Protein AF-A0A024W2Q5-F1 (afdb_monomer)

Radius of gyration: 18.07 Å; Cα contacts (8 Å, |Δi|>4): 127; chains: 1; bounding box: 49×37×43 Å

Structure (mmCIF, N/CA/C/O backbone):
data_AF-A0A024W2Q5-F1
#
_entry.id   AF-A0A024W2Q5-F1
#
loop_
_atom_site.group_PDB
_atom_site.id
_atom_site.type_symbol
_atom_site.label_atom_id
_atom_site.label_alt_id
_atom_site.label_comp_id
_atom_site.label_asym_id
_atom_site.label_entity_id
_atom_site.label_seq_id
_atom_site.pdbx_PDB_ins_code
_atom_site.Cartn_x
_atom_site.Cartn_y
_atom_site.Cartn_z
_atom_site.occupancy
_atom_site.B_iso_or_equiv
_atom_site.auth_seq_id
_atom_site.auth_comp_id
_atom_site.auth_asym_id
_atom_site.auth_atom_id
_atom_site.pdbx_PDB_model_num
ATOM 1 N N . MET A 1 1 ? 1.327 9.345 -26.437 1.00 58.22 1 MET A N 1
ATOM 2 C CA . MET A 1 1 ? -0.114 9.223 -26.108 1.00 58.22 1 MET A CA 1
ATOM 3 C C . MET A 1 1 ? -0.513 7.801 -25.706 1.00 58.22 1 MET A C 1
ATOM 5 O O . MET A 1 1 ? -1.293 7.675 -24.772 1.00 58.22 1 MET A O 1
ATOM 9 N N . GLU A 1 2 ? 0.025 6.740 -26.325 1.00 72.88 2 GLU A N 1
ATOM 10 C CA . GLU A 1 2 ? -0.284 5.344 -25.937 1.00 72.88 2 GLU A CA 1
ATOM 11 C C . GLU A 1 2 ? 0.127 4.981 -24.505 1.00 72.88 2 GLU A C 1
ATOM 13 O O . GLU A 1 2 ? -0.686 4.433 -23.770 1.00 72.88 2 GLU A O 1
ATOM 18 N N . HIS A 1 3 ? 1.329 5.358 -24.056 1.00 73.50 3 HIS A N 1
ATOM 19 C CA . HIS A 1 3 ? 1.780 5.049 -22.689 1.00 73.50 3 HIS A CA 1
ATOM 20 C C . HIS A 1 3 ? 0.867 5.637 -21.602 1.00 73.50 3 HIS A C 1
ATOM 22 O O . HIS A 1 3 ? 0.605 4.986 -20.596 1.00 73.50 3 HIS A O 1
ATOM 28 N N . LEU A 1 4 ? 0.329 6.843 -21.826 1.00 75.69 4 LEU A N 1
ATOM 29 C CA . LEU A 1 4 ? -0.600 7.483 -20.895 1.00 75.69 4 LEU A CA 1
ATOM 30 C C . LEU A 1 4 ? -1.955 6.764 -20.871 1.00 75.69 4 LEU A C 1
ATOM 32 O O . LEU A 1 4 ? -2.507 6.548 -19.797 1.00 75.69 4 LEU A O 1
ATOM 36 N N . LYS A 1 5 ? -2.466 6.346 -22.038 1.00 80.56 5 LYS A N 1
ATOM 37 C CA . LYS A 1 5 ? -3.690 5.536 -22.121 1.00 80.56 5 LYS A CA 1
ATOM 38 C C . LYS A 1 5 ? -3.518 4.207 -21.385 1.00 80.56 5 LYS A C 1
ATOM 40 O O . LYS A 1 5 ? -4.356 3.892 -20.550 1.00 80.56 5 LYS A O 1
ATOM 45 N N . ASN A 1 6 ? -2.408 3.504 -21.616 1.00 81.31 6 ASN A N 1
ATOM 46 C CA . ASN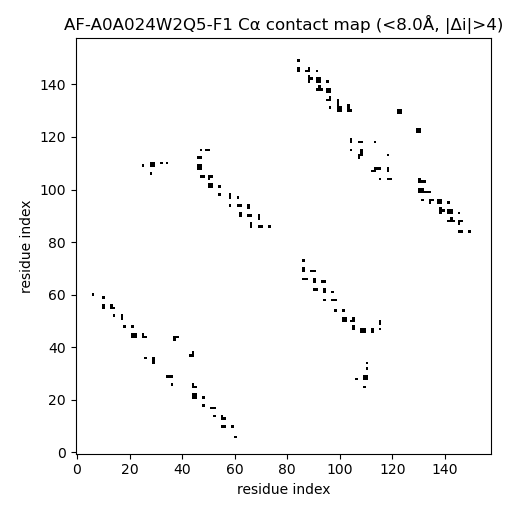 A 1 6 ? -2.105 2.227 -20.963 1.00 81.31 6 ASN A CA 1
ATOM 47 C C . ASN A 1 6 ? -1.974 2.369 -19.438 1.00 81.31 6 ASN A C 1
ATOM 49 O O . ASN A 1 6 ? -2.421 1.500 -18.689 1.00 81.31 6 ASN A O 1
ATOM 53 N N . LEU A 1 7 ? -1.401 3.482 -18.968 1.00 79.44 7 LEU A N 1
ATOM 54 C CA . LEU A 1 7 ? -1.290 3.783 -17.542 1.00 79.44 7 LEU A CA 1
ATOM 55 C C . LEU A 1 7 ? -2.663 4.043 -16.911 1.00 79.44 7 LEU A C 1
ATOM 57 O O . LEU A 1 7 ? -2.955 3.500 -15.848 1.00 79.44 7 LEU A O 1
ATOM 61 N N . ILE A 1 8 ? -3.527 4.815 -17.575 1.00 83.25 8 ILE A N 1
ATOM 62 C CA . ILE A 1 8 ? -4.888 5.095 -17.093 1.00 83.25 8 ILE A CA 1
ATOM 63 C C . ILE A 1 8 ? -5.733 3.815 -17.080 1.00 83.25 8 ILE A C 1
ATOM 65 O O . ILE A 1 8 ? -6.401 3.537 -16.086 1.00 83.25 8 ILE A O 1
ATOM 69 N N . THR A 1 9 ? -5.678 2.997 -18.136 1.00 85.88 9 THR A N 1
ATOM 70 C CA . THR A 1 9 ? -6.403 1.716 -18.175 1.00 85.88 9 THR A CA 1
ATOM 71 C C . THR A 1 9 ? -5.889 0.743 -17.117 1.00 85.88 9 THR A C 1
ATOM 73 O O . THR A 1 9 ? -6.688 0.056 -16.486 1.00 85.88 9 THR A O 1
ATOM 76 N N . GLY A 1 10 ? -4.575 0.724 -16.869 1.00 84.19 10 GLY A N 1
ATOM 77 C CA . GLY A 1 10 ? -3.973 -0.064 -15.794 1.00 84.19 10 GLY A CA 1
ATOM 78 C C . GLY A 1 10 ? -4.428 0.396 -14.408 1.00 84.19 10 GLY A C 1
ATOM 79 O O . GLY A 1 10 ? -4.798 -0.433 -13.582 1.00 84.19 10 GLY A O 1
ATOM 80 N N . ALA A 1 11 ? -4.484 1.709 -14.174 1.00 82.94 11 ALA A N 1
ATOM 81 C CA . ALA A 1 11 ? -4.961 2.282 -12.917 1.00 82.94 11 ALA A CA 1
ATOM 82 C C . ALA A 1 11 ? -6.445 1.969 -12.658 1.00 82.94 11 ALA A C 1
ATOM 84 O O . ALA A 1 11 ? -6.799 1.555 -11.555 1.00 82.94 11 ALA A O 1
ATOM 85 N N . ILE A 1 12 ? -7.305 2.106 -13.675 1.00 86.88 12 ILE A N 1
ATOM 86 C CA . ILE A 1 12 ? -8.735 1.770 -13.575 1.00 86.88 12 ILE A CA 1
ATOM 87 C C . ILE A 1 12 ? -8.916 0.271 -13.321 1.00 86.88 12 ILE A C 1
ATOM 89 O O . ILE A 1 12 ? -9.676 -0.115 -12.435 1.00 86.88 12 ILE A O 1
ATOM 93 N N . SER A 1 13 ? -8.189 -0.576 -14.056 1.00 87.06 13 SER A N 1
ATOM 94 C CA . SER A 1 13 ? -8.216 -2.023 -13.837 1.00 87.06 13 SER A CA 1
ATOM 95 C C . SER A 1 13 ? -7.772 -2.382 -12.419 1.00 87.06 13 SER A C 1
ATOM 97 O O . SER A 1 13 ? -8.408 -3.220 -11.788 1.00 87.06 13 SER A O 1
ATOM 99 N N . GLY A 1 14 ? -6.714 -1.745 -11.908 1.00 84.62 14 GLY A N 1
ATOM 100 C CA . GLY A 1 14 ? -6.237 -1.936 -10.538 1.00 84.62 14 GLY A CA 1
ATOM 101 C C . GLY A 1 14 ? -7.305 -1.575 -9.509 1.00 84.62 14 GLY A C 1
ATOM 102 O O . GLY A 1 14 ? -7.641 -2.400 -8.671 1.00 84.62 14 GLY A O 1
ATOM 103 N N . ALA A 1 15 ? -7.929 -0.403 -9.651 1.00 85.88 15 ALA A N 1
ATOM 104 C CA . ALA A 1 15 ? -8.998 0.042 -8.759 1.00 85.88 15 ALA A CA 1
ATOM 105 C C . ALA A 1 15 ? -10.211 -0.909 -8.742 1.00 85.88 15 ALA A C 1
ATOM 107 O O . ALA A 1 15 ? -10.793 -1.147 -7.684 1.00 85.88 15 ALA A O 1
ATOM 108 N N . ILE A 1 16 ? -10.586 -1.473 -9.897 1.00 88.38 16 ILE A N 1
ATOM 109 C CA . ILE A 1 16 ? -11.673 -2.462 -9.990 1.00 88.38 16 ILE A CA 1
ATOM 110 C C . ILE A 1 16 ? -11.278 -3.761 -9.282 1.00 88.38 16 ILE A C 1
ATOM 112 O O . ILE A 1 16 ? -12.065 -4.296 -8.501 1.00 88.38 16 ILE A O 1
ATOM 116 N N . VAL A 1 17 ? -10.062 -4.257 -9.527 1.00 88.31 17 VAL A N 1
ATOM 117 C CA . VAL A 1 17 ? -9.536 -5.460 -8.866 1.00 88.31 17 VAL A CA 1
ATOM 118 C C . VAL A 1 17 ? -9.503 -5.264 -7.352 1.00 88.31 17 VAL A C 1
ATOM 120 O O . VAL A 1 17 ? -10.001 -6.120 -6.622 1.00 88.31 17 VAL A O 1
ATOM 123 N N . ASP A 1 18 ? -9.005 -4.119 -6.885 1.00 86.00 18 ASP A N 1
ATOM 124 C CA . ASP A 1 18 ? -8.980 -3.777 -5.466 1.00 86.00 18 ASP A CA 1
ATOM 125 C C . ASP A 1 18 ? -10.392 -3.753 -4.884 1.00 86.00 18 ASP A C 1
ATOM 127 O O . ASP A 1 18 ? -10.609 -4.330 -3.827 1.00 86.00 18 ASP A O 1
ATOM 131 N N . ALA A 1 19 ? -11.372 -3.155 -5.567 1.00 86.75 19 ALA A N 1
ATOM 132 C CA . ALA A 1 19 ? -12.754 -3.094 -5.089 1.00 86.75 19 ALA A CA 1
ATOM 133 C C . ALA A 1 19 ? -13.422 -4.477 -4.976 1.00 86.75 19 ALA A C 1
ATOM 135 O O . ALA A 1 19 ? -14.195 -4.714 -4.044 1.00 86.75 19 ALA A O 1
ATOM 136 N N . VAL A 1 20 ? -13.122 -5.391 -5.903 1.00 89.31 20 VAL A N 1
ATOM 137 C CA . VAL A 1 20 ? -13.653 -6.764 -5.896 1.00 89.31 20 VAL A CA 1
ATOM 138 C C . VAL A 1 20 ? -12.969 -7.622 -4.830 1.00 89.31 20 VAL A C 1
ATOM 140 O O . VAL A 1 20 ? -13.634 -8.403 -4.150 1.00 89.31 20 VAL A O 1
ATOM 143 N N . LEU A 1 21 ? -11.653 -7.476 -4.656 1.00 88.44 21 LEU A N 1
ATOM 144 C CA . LEU A 1 21 ? -10.862 -8.283 -3.721 1.00 88.44 21 LEU A CA 1
ATOM 145 C C . LEU A 1 21 ? -10.835 -7.723 -2.293 1.00 88.44 21 LEU A C 1
ATOM 147 O O . LEU A 1 21 ? -10.533 -8.466 -1.357 1.00 88.44 21 LEU A O 1
ATOM 151 N N . PHE A 1 22 ? -11.200 -6.454 -2.097 1.00 86.06 22 PHE A N 1
ATOM 152 C CA . PHE A 1 22 ? -11.216 -5.799 -0.789 1.00 86.06 22 PHE A CA 1
ATOM 153 C C . PHE A 1 22 ? -11.900 -6.601 0.336 1.00 86.06 22 PHE A C 1
ATOM 155 O O . PHE A 1 22 ? -11.298 -6.723 1.405 1.00 86.06 22 PHE A O 1
ATOM 162 N N . PRO A 1 23 ? -13.105 -7.189 0.158 1.00 85.81 23 PRO A N 1
ATOM 163 C CA . PRO A 1 23 ? -13.743 -7.965 1.224 1.00 85.81 23 PRO A CA 1
ATOM 164 C C . PRO A 1 23 ? -12.924 -9.195 1.641 1.00 85.81 23 PRO A C 1
ATOM 166 O O . PRO A 1 23 ? -12.888 -9.540 2.821 1.00 85.81 23 PRO A O 1
ATOM 169 N N . ILE A 1 24 ? -12.224 -9.833 0.699 1.00 87.19 24 ILE A N 1
ATOM 170 C CA . ILE A 1 24 ? -11.366 -10.994 0.976 1.00 87.19 24 ILE A CA 1
ATOM 171 C C . ILE A 1 24 ? -10.133 -10.549 1.769 1.00 87.19 24 ILE A C 1
ATOM 173 O O . ILE A 1 24 ? -9.797 -11.162 2.786 1.00 87.19 24 ILE A O 1
ATOM 177 N N . ASP A 1 25 ? -9.496 -9.455 1.347 1.00 83.62 25 ASP A N 1
ATOM 178 C CA . ASP A 1 25 ? -8.370 -8.841 2.058 1.00 83.62 25 ASP A CA 1
ATOM 179 C C . ASP A 1 25 ? -8.752 -8.448 3.493 1.00 83.62 25 ASP A C 1
ATOM 181 O O . ASP A 1 25 ? -7.995 -8.700 4.438 1.00 83.62 25 ASP A O 1
ATOM 185 N N . TYR A 1 26 ? -9.940 -7.864 3.672 1.00 84.69 26 TYR A N 1
ATOM 186 C CA . TYR A 1 26 ? -10.466 -7.459 4.973 1.00 84.69 26 TYR A CA 1
ATOM 187 C C . TYR A 1 26 ? -10.656 -8.659 5.908 1.00 84.69 26 TYR A C 1
ATOM 189 O O . TYR A 1 26 ? -10.196 -8.636 7.052 1.00 84.69 26 TYR A O 1
ATOM 197 N N . ILE A 1 27 ? -11.290 -9.732 5.425 1.00 85.00 27 ILE A N 1
ATOM 198 C CA . ILE A 1 27 ? -11.502 -10.958 6.210 1.00 85.00 27 ILE A CA 1
ATOM 199 C C . ILE A 1 27 ? -10.156 -11.584 6.586 1.00 85.00 27 ILE A C 1
ATOM 201 O O . ILE A 1 27 ? -9.916 -11.883 7.757 1.00 85.00 27 ILE A O 1
ATOM 205 N N . LYS A 1 28 ? -9.247 -11.727 5.613 1.00 87.31 28 LYS A N 1
ATOM 206 C CA . LYS A 1 28 ? -7.917 -12.306 5.835 1.00 87.31 28 LYS A CA 1
ATOM 207 C C . LYS A 1 28 ? -7.135 -11.528 6.890 1.00 87.31 28 LYS A C 1
ATOM 209 O O . LYS A 1 28 ? -6.539 -12.138 7.775 1.00 87.31 28 LYS A O 1
ATOM 214 N N . THR A 1 29 ? -7.164 -10.199 6.821 1.00 83.88 29 THR A N 1
ATOM 215 C CA . THR A 1 29 ? -6.450 -9.340 7.773 1.00 83.88 29 THR A CA 1
ATOM 216 C C . THR A 1 29 ? -7.027 -9.477 9.180 1.00 83.88 29 THR A C 1
ATOM 218 O O . THR A 1 29 ? -6.262 -9.654 10.120 1.00 83.88 29 THR A O 1
ATOM 221 N N . ASN A 1 30 ? -8.355 -9.482 9.338 1.00 83.50 30 ASN A N 1
ATOM 222 C CA . ASN A 1 30 ? -8.972 -9.637 10.660 1.00 83.50 30 ASN A CA 1
ATOM 223 C C . ASN A 1 30 ? -8.705 -11.008 11.290 1.00 83.50 30 ASN A C 1
ATOM 225 O O . ASN A 1 30 ? -8.448 -11.075 12.490 1.00 83.50 30 ASN A O 1
ATOM 229 N N . ILE A 1 31 ? -8.694 -12.083 10.494 1.00 86.12 31 ILE A N 1
ATOM 230 C CA . ILE A 1 31 ? -8.300 -13.418 10.968 1.00 86.12 31 ILE A CA 1
ATOM 231 C C . ILE A 1 31 ? -6.830 -13.412 11.413 1.00 86.12 31 ILE A C 1
ATOM 233 O O . ILE A 1 31 ? -6.508 -13.921 12.483 1.00 86.12 31 ILE A O 1
ATOM 237 N N . GLN A 1 32 ? -5.936 -12.797 10.632 1.00 84.94 32 GLN A N 1
ATOM 238 C CA . GLN A 1 32 ? -4.508 -12.708 10.966 1.00 84.94 32 GLN A CA 1
ATOM 239 C C . GLN A 1 32 ? -4.230 -11.864 12.215 1.00 84.94 32 GLN A C 1
ATOM 241 O O . GLN A 1 32 ? -3.272 -12.143 12.933 1.00 84.94 32 GLN A O 1
ATOM 246 N N . THR A 1 33 ? -5.053 -10.850 12.488 1.00 81.94 33 THR A N 1
ATOM 247 C CA . THR A 1 33 ? -4.921 -9.995 13.677 1.00 81.94 33 THR A CA 1
ATOM 248 C C . THR A 1 33 ? -5.821 -10.425 14.832 1.00 81.94 33 THR A C 1
ATOM 250 O O . THR A 1 33 ? -5.901 -9.708 15.824 1.00 81.94 33 THR A O 1
ATOM 253 N N . ASN A 1 34 ? -6.479 -11.584 14.715 1.00 79.69 34 ASN A N 1
ATOM 254 C CA . ASN A 1 34 ? -7.386 -12.154 15.712 1.00 79.69 34 ASN A CA 1
ATOM 255 C C . ASN A 1 34 ? -8.507 -11.187 16.159 1.00 79.69 34 ASN A C 1
ATOM 257 O O . ASN A 1 34 ? -8.937 -11.195 17.312 1.00 79.69 34 ASN A O 1
ATOM 261 N N . ASN A 1 35 ? -8.959 -10.326 15.242 1.00 77.38 35 ASN A N 1
ATOM 262 C CA . ASN A 1 35 ? -10.013 -9.342 15.474 1.00 77.38 35 ASN A CA 1
ATOM 263 C C . ASN A 1 35 ? -11.390 -9.919 15.125 1.00 77.38 35 ASN A C 1
ATOM 265 O O . ASN A 1 35 ? -11.550 -10.657 14.153 1.00 77.38 35 ASN A O 1
ATOM 269 N N . SER A 1 36 ? -12.416 -9.507 15.870 1.00 75.88 36 SER A N 1
ATOM 270 C CA . SER A 1 36 ? -13.809 -9.810 15.538 1.00 75.88 36 SER A CA 1
ATOM 271 C C . SER A 1 36 ? -14.231 -9.068 14.268 1.00 75.88 36 SER A C 1
ATOM 273 O O . SER A 1 36 ? -14.191 -7.837 14.230 1.00 75.88 36 SER A O 1
ATOM 275 N N . PHE A 1 37 ? -14.690 -9.798 13.253 1.00 74.94 37 PHE A N 1
ATOM 276 C CA . PHE A 1 37 ? -15.222 -9.230 12.013 1.00 74.94 37 PHE A CA 1
ATOM 277 C C . PHE A 1 37 ? -16.695 -9.611 11.825 1.00 74.94 37 PHE A C 1
ATOM 279 O O . PHE A 1 37 ? -17.137 -10.671 12.261 1.00 74.94 37 PHE A O 1
ATOM 286 N N . SER A 1 38 ? -17.462 -8.738 11.166 1.00 74.88 38 SER A N 1
ATOM 287 C CA . SER A 1 38 ? -18.852 -9.008 10.783 1.00 74.88 38 SER A CA 1
ATOM 288 C C . SER A 1 38 ? -18.951 -9.110 9.266 1.00 74.88 38 SER A C 1
ATOM 290 O O . SER A 1 38 ? -18.626 -8.156 8.563 1.00 74.88 38 SER A O 1
ATOM 292 N N . ILE A 1 39 ? -19.401 -10.265 8.770 1.00 75.75 39 ILE A N 1
ATOM 293 C CA . ILE A 1 39 ? -19.597 -10.524 7.332 1.00 75.75 39 ILE A CA 1
ATOM 294 C C . ILE A 1 39 ? -20.891 -9.860 6.830 1.00 75.75 39 ILE A C 1
ATOM 296 O O . ILE A 1 39 ? -20.999 -9.493 5.666 1.00 75.75 39 ILE A O 1
ATOM 300 N N . TYR A 1 40 ? -21.871 -9.667 7.712 1.00 75.31 40 TYR A N 1
ATOM 301 C CA . TYR A 1 40 ? -23.201 -9.173 7.346 1.00 75.31 40 TYR A CA 1
ATOM 302 C C . TYR A 1 40 ? -23.264 -7.651 7.143 1.00 75.31 40 TYR A C 1
ATOM 304 O O . TYR A 1 40 ? -24.259 -7.146 6.632 1.00 75.31 40 TYR A O 1
ATOM 312 N N . ASP A 1 41 ? -22.215 -6.918 7.529 1.00 80.00 41 ASP A N 1
ATOM 313 C CA . ASP A 1 41 ? -22.143 -5.459 7.426 1.00 80.00 41 ASP A CA 1
ATOM 314 C C . ASP A 1 41 ? -21.273 -5.039 6.219 1.00 80.00 41 ASP A C 1
ATOM 316 O O . ASP A 1 41 ? -20.050 -4.892 6.356 1.00 80.00 41 ASP A O 1
ATOM 320 N N . PRO A 1 42 ? -21.857 -4.772 5.032 1.00 75.88 42 PRO A N 1
ATOM 321 C CA . PRO A 1 42 ? -21.084 -4.400 3.845 1.00 75.88 42 PRO A CA 1
ATOM 322 C C . PRO A 1 42 ? -20.291 -3.105 4.054 1.00 75.8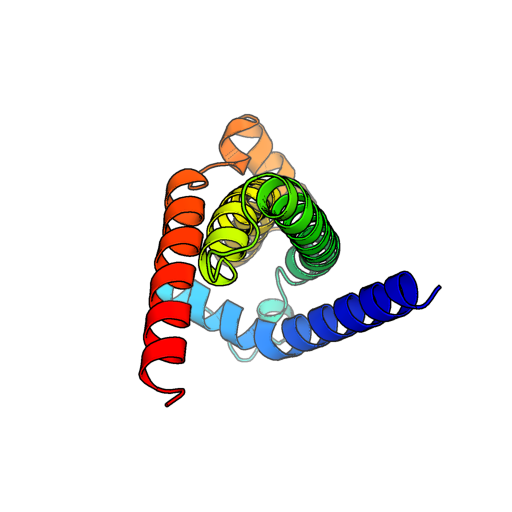8 42 PRO A C 1
ATOM 324 O O . PRO A 1 42 ? -19.166 -2.975 3.585 1.00 75.88 42 PRO A O 1
ATOM 327 N N . ARG A 1 43 ? -20.809 -2.151 4.838 1.00 76.38 43 ARG A N 1
ATOM 328 C CA . ARG A 1 43 ? -20.088 -0.901 5.141 1.00 76.38 43 ARG A CA 1
ATOM 329 C C . ARG A 1 43 ? -18.797 -1.135 5.931 1.00 76.38 43 ARG A C 1
ATOM 331 O O . ARG A 1 43 ? -17.838 -0.393 5.742 1.00 76.38 43 ARG A O 1
ATOM 338 N N . LYS A 1 44 ? -18.761 -2.151 6.801 1.00 74.69 44 LYS A N 1
ATOM 339 C CA . LYS A 1 44 ? -17.560 -2.499 7.580 1.00 74.69 44 LYS A CA 1
ATOM 340 C C . LYS A 1 44 ? -16.556 -3.283 6.742 1.00 74.69 44 LYS A C 1
ATOM 342 O O . LYS A 1 44 ? -15.363 -3.038 6.879 1.00 74.69 44 LYS A O 1
ATOM 347 N N . LEU A 1 45 ? -17.039 -4.136 5.835 1.00 79.06 45 LEU A N 1
ATOM 348 C CA . LEU A 1 45 ? -16.207 -4.868 4.872 1.00 79.06 45 LEU A CA 1
ATOM 349 C C . LEU A 1 45 ? -15.404 -3.942 3.958 1.00 79.06 45 LEU A C 1
ATOM 351 O O . LEU A 1 45 ? -14.284 -4.284 3.607 1.00 79.06 45 LEU A O 1
ATOM 355 N N . TYR A 1 46 ? -15.946 -2.771 3.611 1.00 80.50 46 TYR A N 1
ATOM 356 C CA . TYR A 1 46 ? -15.264 -1.752 2.802 1.00 80.50 46 TYR A CA 1
ATOM 357 C C . TYR A 1 46 ? -14.498 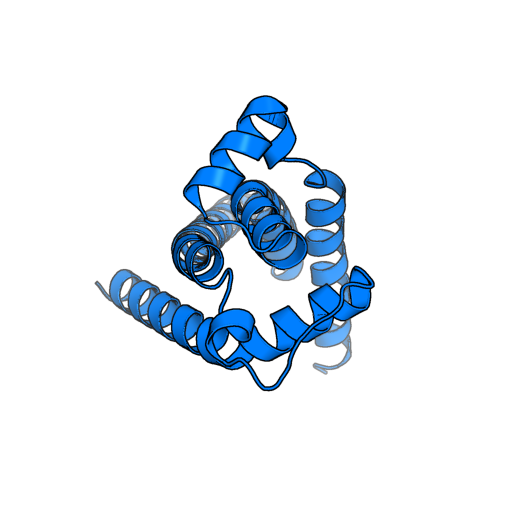-0.699 3.624 1.00 80.50 46 TYR A C 1
ATOM 359 O O . TYR A 1 46 ? -13.970 0.270 3.068 1.00 80.50 46 TYR A O 1
ATOM 367 N N . ASN A 1 47 ? -14.394 -0.870 4.945 1.00 74.69 47 ASN A N 1
ATOM 368 C CA . ASN A 1 47 ? -13.658 0.066 5.787 1.00 74.69 47 ASN A CA 1
ATOM 369 C C . ASN A 1 47 ? -12.146 -0.052 5.515 1.00 74.69 47 ASN A C 1
ATOM 371 O O . ASN A 1 47 ? -11.541 -1.095 5.752 1.00 74.69 47 ASN A O 1
ATOM 375 N N . GLY A 1 48 ? -11.538 1.017 4.989 1.00 74.12 48 GLY A N 1
ATOM 376 C CA . GLY A 1 48 ? -10.140 1.024 4.535 1.00 74.12 48 GLY A CA 1
ATOM 377 C C . GLY A 1 48 ? -9.941 0.883 3.016 1.00 74.12 48 GLY A C 1
ATOM 378 O O . GLY A 1 48 ? -8.801 0.746 2.566 1.00 74.12 48 GLY A O 1
ATOM 379 N N . ILE A 1 49 ? -11.002 0.957 2.201 1.00 80.19 49 ILE A N 1
ATOM 380 C CA . ILE A 1 49 ? -10.858 0.951 0.731 1.00 80.19 49 ILE A CA 1
ATOM 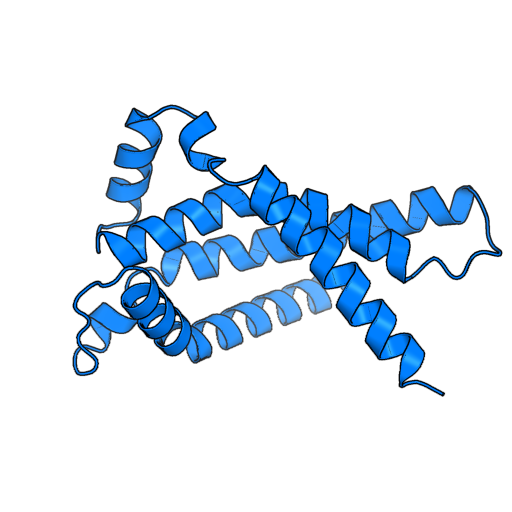381 C C . ILE A 1 49 ? -10.209 2.239 0.197 1.00 80.19 49 ILE A C 1
ATOM 383 O O . ILE A 1 49 ? -9.400 2.195 -0.723 1.00 80.19 49 ILE A O 1
ATOM 387 N N . LEU A 1 50 ? -10.494 3.380 0.833 1.00 78.56 50 LEU A N 1
ATOM 388 C CA . LEU A 1 50 ? -9.949 4.700 0.490 1.00 78.56 50 LEU A CA 1
ATOM 389 C C . LEU A 1 50 ? -8.412 4.747 0.378 1.00 78.56 50 LEU A C 1
ATOM 391 O O . LEU A 1 50 ? -7.926 5.128 -0.686 1.00 78.56 50 LEU A O 1
ATOM 395 N N . PRO A 1 51 ? -7.623 4.357 1.401 1.00 76.12 51 PRO A N 1
ATOM 396 C CA . PRO A 1 51 ? -6.163 4.356 1.289 1.00 76.12 51 PRO A CA 1
ATOM 397 C C . PRO A 1 51 ? -5.672 3.378 0.220 1.00 76.12 51 PRO A C 1
ATOM 399 O O . PRO A 1 51 ? -4.663 3.647 -0.420 1.00 76.12 51 PRO A O 1
ATOM 402 N N . THR A 1 52 ? -6.390 2.271 0.002 1.00 78.12 52 THR A N 1
ATOM 403 C CA . THR A 1 52 ? -6.036 1.272 -1.011 1.00 78.12 52 THR A CA 1
ATOM 404 C C . THR A 1 52 ? -6.139 1.896 -2.400 1.00 78.12 52 THR A C 1
ATOM 406 O O . THR A 1 52 ? -5.139 1.964 -3.103 1.00 78.12 52 THR A O 1
ATOM 409 N N . LEU A 1 53 ? -7.291 2.481 -2.743 1.00 80.25 53 LEU A N 1
ATOM 410 C CA . LEU A 1 53 ? -7.520 3.125 -4.042 1.00 80.25 53 LEU A CA 1
ATOM 411 C C . LEU A 1 53 ? -6.591 4.319 -4.296 1.00 80.25 53 LEU A C 1
ATOM 413 O O . LEU A 1 53 ? -6.058 4.478 -5.391 1.00 80.25 53 LEU A O 1
ATOM 417 N N . ILE A 1 54 ? -6.380 5.164 -3.282 1.00 79.88 54 ILE A N 1
ATOM 418 C CA . ILE A 1 54 ? -5.478 6.321 -3.399 1.00 79.88 54 ILE A CA 1
ATOM 419 C C . ILE A 1 54 ? -4.031 5.858 -3.562 1.00 79.88 54 ILE A C 1
ATOM 421 O O . ILE A 1 54 ? -3.245 6.517 -4.235 1.00 79.88 54 ILE A O 1
ATOM 425 N N . GLY A 1 55 ? -3.672 4.736 -2.944 1.00 74.38 55 GLY A N 1
ATOM 426 C CA . GLY A 1 55 ? -2.326 4.195 -2.971 1.00 74.38 55 GLY A CA 1
ATOM 427 C C . GLY A 1 55 ? -1.970 3.418 -4.230 1.00 74.38 55 GLY A C 1
ATOM 428 O O . GLY A 1 55 ? -0.809 3.439 -4.639 1.00 74.38 55 GLY A O 1
ATOM 429 N N . THR A 1 56 ? -2.932 2.757 -4.871 1.00 73.25 56 THR A N 1
ATOM 430 C CA . THR A 1 56 ? -2.650 1.849 -5.994 1.00 73.25 56 THR A CA 1
ATOM 431 C C . THR A 1 56 ? -2.244 2.576 -7.267 1.00 73.25 56 THR A C 1
ATOM 433 O O . THR A 1 56 ? -1.349 2.113 -7.981 1.00 73.25 56 THR A O 1
ATOM 436 N N . VAL A 1 57 ? -2.800 3.763 -7.511 1.00 76.69 57 VAL A N 1
ATOM 437 C CA . VAL A 1 57 ? -2.421 4.619 -8.646 1.00 76.69 57 VAL A CA 1
ATOM 438 C C . VAL A 1 57 ? -0.950 5.076 -8.567 1.00 76.69 57 VAL A C 1
ATOM 440 O O . VAL A 1 57 ? -0.186 4.761 -9.484 1.00 76.69 57 VAL A O 1
ATOM 443 N N . PRO A 1 58 ? -0.487 5.760 -7.498 1.00 76.81 58 PRO A N 1
ATOM 444 C CA . PRO A 1 58 ? 0.910 6.167 -7.375 1.00 76.81 58 PRO A CA 1
ATOM 445 C C . PRO A 1 58 ? 1.851 4.966 -7.248 1.00 76.81 58 PRO A C 1
ATOM 447 O O . PRO A 1 58 ? 2.931 4.994 -7.835 1.00 76.81 58 PRO A O 1
ATOM 450 N N . ALA A 1 59 ? 1.447 3.888 -6.563 1.00 71.94 59 ALA A N 1
ATOM 451 C CA . ALA A 1 59 ? 2.225 2.650 -6.494 1.00 71.94 59 ALA A CA 1
ATOM 452 C C . ALA A 1 59 ? 2.560 2.105 -7.888 1.00 71.94 59 ALA A C 1
ATOM 454 O O . ALA A 1 59 ? 3.718 1.802 -8.182 1.00 71.94 59 ALA A O 1
ATOM 455 N N . SER A 1 60 ? 1.548 2.024 -8.754 1.00 71.31 60 SER A N 1
ATOM 456 C CA . SER A 1 60 ? 1.688 1.525 -10.123 1.00 71.31 60 SER A CA 1
ATOM 457 C C . SER A 1 60 ? 2.546 2.457 -10.979 1.00 71.31 60 SER A C 1
ATOM 459 O O . SER A 1 60 ? 3.408 1.989 -11.724 1.00 71.31 60 SER A O 1
ATOM 461 N N . ALA A 1 61 ? 2.370 3.774 -10.827 1.00 75.38 61 ALA A N 1
ATOM 462 C CA . ALA A 1 61 ? 3.171 4.773 -11.530 1.00 75.38 61 ALA A CA 1
ATOM 463 C C . ALA A 1 61 ? 4.658 4.694 -11.147 1.00 75.38 61 ALA A C 1
ATOM 465 O O . ALA A 1 61 ? 5.522 4.659 -12.026 1.00 75.38 61 ALA A O 1
ATOM 466 N N . PHE A 1 62 ? 4.968 4.605 -9.850 1.00 76.44 62 PHE A N 1
ATOM 467 C CA . PHE A 1 62 ? 6.344 4.439 -9.387 1.00 76.44 62 PHE A CA 1
ATOM 468 C C . PHE A 1 62 ? 6.930 3.109 -9.849 1.00 76.44 62 PHE A C 1
ATOM 470 O O . PHE A 1 62 ? 8.035 3.100 -10.384 1.00 76.44 62 PHE A O 1
ATOM 477 N N . PHE A 1 63 ? 6.196 2.003 -9.710 1.00 73.19 63 PHE A N 1
ATOM 478 C CA . PHE A 1 63 ? 6.652 0.699 -10.187 1.00 73.19 63 PHE A CA 1
ATOM 479 C C . PHE A 1 63 ? 7.055 0.745 -11.666 1.00 73.19 63 PHE A C 1
ATOM 481 O O . PHE A 1 63 ? 8.147 0.303 -12.014 1.00 73.19 63 PHE A O 1
ATOM 488 N N . TYR A 1 64 ? 6.216 1.336 -12.519 1.00 73.38 64 TYR A N 1
ATOM 489 C CA . TYR A 1 64 ? 6.499 1.456 -13.947 1.00 73.38 64 TYR A CA 1
ATOM 490 C C . TYR A 1 64 ? 7.697 2.380 -14.233 1.00 73.38 64 TYR A C 1
ATOM 492 O O . TYR A 1 64 ? 8.578 2.026 -15.014 1.00 73.38 64 TYR A O 1
ATOM 500 N N . CYS A 1 65 ? 7.790 3.521 -13.544 1.00 73.94 65 CYS A N 1
ATOM 501 C CA . CYS A 1 65 ? 8.914 4.452 -13.678 1.00 73.94 65 CYS A CA 1
ATOM 502 C C . CYS A 1 65 ? 10.257 3.798 -13.301 1.00 73.94 65 CYS A C 1
ATOM 504 O O . CYS A 1 65 ? 11.224 3.847 -14.065 1.00 73.94 65 CYS A O 1
ATOM 506 N N . PHE A 1 66 ? 10.312 3.115 -12.154 1.00 73.81 66 PHE A N 1
ATOM 507 C CA . PHE A 1 66 ? 11.517 2.410 -11.712 1.00 73.81 66 PHE A CA 1
ATOM 508 C C . PHE A 1 66 ? 11.831 1.186 -12.575 1.00 73.81 66 PHE A C 1
ATOM 510 O O . PHE A 1 66 ? 13.008 0.869 -12.757 1.00 73.81 66 PHE A O 1
ATOM 517 N N . TYR A 1 67 ? 10.813 0.535 -13.142 1.00 72.00 67 TYR A N 1
ATOM 518 C CA . TYR A 1 67 ? 10.995 -0.549 -14.103 1.00 72.00 67 TYR A CA 1
ATOM 519 C C . TYR A 1 67 ? 11.701 -0.050 -15.369 1.00 72.00 67 TYR A C 1
ATOM 521 O O . TYR A 1 67 ? 12.706 -0.631 -15.783 1.00 72.00 67 TYR A O 1
ATOM 529 N N . GLU A 1 68 ? 11.232 1.056 -15.955 1.00 72.19 68 GLU A N 1
ATOM 530 C CA . GLU A 1 68 ? 11.862 1.653 -17.139 1.00 72.19 68 GLU A CA 1
ATOM 531 C C . GLU A 1 68 ? 13.275 2.172 -16.848 1.00 72.19 68 GLU A C 1
ATOM 533 O O . GLU A 1 68 ? 14.186 1.957 -17.654 1.00 72.19 68 GLU A O 1
ATOM 538 N N . LEU A 1 69 ? 13.484 2.802 -15.688 1.00 73.12 69 LEU A N 1
ATOM 539 C CA . LEU A 1 69 ? 14.803 3.271 -15.259 1.00 73.12 69 LEU A CA 1
ATOM 540 C C . LEU A 1 69 ? 15.785 2.104 -15.094 1.00 73.12 69 LEU A C 1
ATOM 542 O O . LEU A 1 69 ? 16.897 2.146 -15.623 1.00 73.12 69 LEU A O 1
ATOM 546 N N . SER A 1 70 ? 15.353 1.038 -14.414 1.00 69.25 70 SER A N 1
ATOM 547 C CA . SER A 1 70 ? 16.154 -0.175 -14.222 1.00 69.25 70 SER A CA 1
ATOM 548 C C . SER A 1 70 ? 16.480 -0.839 -15.555 1.00 69.25 70 SER A C 1
ATOM 550 O O . SER A 1 70 ? 17.606 -1.295 -15.750 1.00 69.25 70 SER A O 1
ATOM 552 N N . LYS A 1 71 ? 15.530 -0.858 -16.497 1.00 67.94 71 LYS A N 1
ATOM 553 C CA . LYS A 1 71 ? 15.755 -1.385 -17.846 1.00 67.94 71 LYS A CA 1
ATOM 554 C C . LYS A 1 71 ? 16.825 -0.579 -18.589 1.00 67.94 71 LYS A C 1
ATOM 556 O O . LYS A 1 71 ? 17.727 -1.191 -19.154 1.00 67.94 71 LYS A O 1
ATOM 561 N N . LYS A 1 72 ? 16.768 0.760 -18.562 1.00 70.50 72 LYS A N 1
ATOM 562 C CA . LYS A 1 72 ? 17.748 1.632 -19.243 1.00 70.50 72 LYS A CA 1
ATOM 563 C C . LYS A 1 72 ? 19.166 1.459 -18.687 1.00 70.50 72 LYS A C 1
ATOM 565 O O . LYS A 1 72 ? 20.049 1.032 -19.423 1.00 70.50 72 LYS A O 1
ATOM 570 N N . LEU A 1 73 ? 19.352 1.664 -17.380 1.00 66.88 73 LEU A N 1
ATOM 571 C CA . LEU A 1 73 ? 20.674 1.645 -16.726 1.00 66.88 73 LEU A CA 1
ATOM 572 C C . LEU A 1 73 ? 21.452 0.339 -16.943 1.00 66.88 73 LEU A C 1
ATOM 574 O O . LEU A 1 73 ? 22.670 0.328 -17.081 1.00 66.88 73 LEU A O 1
ATOM 578 N N . LEU A 1 74 ? 20.746 -0.787 -16.952 1.00 61.56 74 LEU A N 1
ATOM 579 C CA . LEU A 1 74 ? 21.359 -2.106 -17.062 1.00 61.56 74 LEU A CA 1
ATOM 580 C C . LEU A 1 74 ? 21.452 -2.603 -18.513 1.00 61.56 74 LEU A C 1
ATOM 582 O O . LEU A 1 74 ? 22.225 -3.532 -18.754 1.00 61.56 74 LEU A O 1
ATOM 586 N N . THR A 1 75 ? 20.701 -2.028 -19.461 1.00 63.03 75 THR A N 1
ATOM 587 C CA . THR A 1 75 ? 20.909 -2.273 -20.903 1.00 63.03 75 THR A CA 1
ATOM 588 C C . THR A 1 75 ? 22.232 -1.651 -21.348 1.00 63.03 75 THR A C 1
ATOM 590 O O . THR A 1 75 ? 23.010 -2.325 -22.020 1.00 63.03 75 THR A O 1
ATOM 593 N N . ASP A 1 76 ? 22.547 -0.450 -20.852 1.00 62.25 76 ASP A N 1
ATOM 594 C CA . ASP A 1 76 ? 23.803 0.253 -21.148 1.00 62.25 76 ASP A CA 1
ATOM 595 C C . ASP A 1 76 ? 25.048 -0.471 -20.599 1.00 62.25 76 ASP A C 1
ATOM 597 O O . ASP A 1 76 ? 26.138 -0.338 -21.148 1.00 62.25 76 ASP A O 1
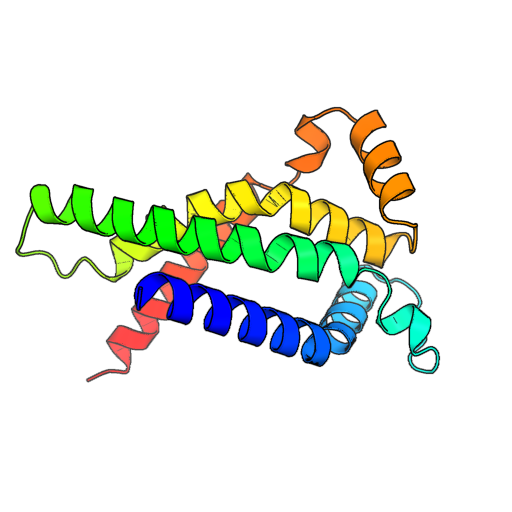ATOM 601 N N . TYR A 1 77 ? 24.903 -1.280 -19.540 1.00 57.88 77 TYR A N 1
ATOM 602 C CA . TYR A 1 77 ? 26.043 -1.930 -18.878 1.00 57.88 77 TYR A CA 1
ATOM 603 C C . TYR A 1 77 ? 26.422 -3.309 -19.456 1.00 57.88 77 TYR A C 1
ATOM 605 O O . TYR A 1 77 ? 27.563 -3.733 -19.296 1.00 57.88 77 TYR A O 1
ATOM 613 N N . ASN A 1 78 ? 25.491 -4.068 -20.069 1.00 53.31 78 ASN A N 1
ATOM 614 C CA . ASN A 1 78 ? 25.823 -5.337 -20.755 1.00 53.31 78 ASN A CA 1
ATOM 615 C C . ASN A 1 78 ? 24.623 -5.929 -21.530 1.00 53.31 78 ASN A C 1
ATOM 617 O O . ASN A 1 78 ? 23.623 -6.284 -20.899 1.00 53.31 78 ASN A O 1
ATOM 621 N N . ALA A 1 79 ? 24.732 -6.122 -22.848 1.00 56.66 79 ALA A N 1
ATOM 622 C CA . ALA A 1 79 ? 23.630 -6.587 -23.707 1.00 56.66 79 ALA A CA 1
ATOM 623 C C . ALA A 1 79 ? 23.345 -8.109 -23.646 1.00 56.66 79 ALA A C 1
ATOM 625 O O . ALA A 1 79 ? 22.274 -8.542 -24.057 1.00 56.66 79 ALA A O 1
ATOM 626 N N . ASN A 1 80 ? 24.267 -8.924 -23.111 1.00 49.84 80 ASN A N 1
ATOM 627 C CA . ASN A 1 80 ? 24.241 -10.394 -23.249 1.00 49.84 80 ASN A CA 1
ATOM 628 C C . ASN A 1 80 ? 23.718 -11.190 -22.038 1.00 49.84 80 ASN A C 1
ATOM 630 O O . ASN A 1 80 ? 23.708 -12.419 -22.068 1.00 49.84 80 ASN A O 1
ATOM 634 N N . ILE A 1 81 ? 23.282 -10.538 -20.957 1.00 52.59 81 ILE A N 1
ATOM 635 C CA . ILE A 1 81 ? 22.727 -11.250 -19.795 1.00 52.59 81 ILE A CA 1
ATOM 636 C C . ILE A 1 81 ? 21.204 -11.189 -19.870 1.00 52.59 81 ILE A C 1
ATOM 638 O O . ILE A 1 81 ? 20.624 -10.113 -19.994 1.00 52.59 81 ILE A O 1
ATOM 642 N N . ASN A 1 82 ? 20.560 -12.350 -19.746 1.00 55.03 82 ASN A N 1
ATOM 643 C CA . ASN A 1 82 ? 19.109 -12.510 -19.684 1.00 55.03 82 ASN A CA 1
ATOM 644 C C . ASN A 1 82 ? 18.583 -11.900 -18.355 1.00 55.03 82 ASN A C 1
ATOM 646 O O . ASN A 1 82 ? 18.363 -12.595 -17.366 1.00 55.03 82 ASN A O 1
ATOM 650 N N . LYS A 1 83 ? 18.503 -10.561 -18.301 1.00 57.69 83 LYS A N 1
ATOM 651 C CA . LYS A 1 83 ? 18.380 -9.709 -17.095 1.00 57.69 83 LYS A CA 1
ATOM 652 C C . LYS A 1 83 ? 16.941 -9.457 -16.623 1.00 57.69 83 LYS A C 1
ATOM 654 O O . LYS A 1 83 ? 16.746 -8.671 -15.697 1.00 57.69 83 LYS A O 1
ATOM 659 N N . SER A 1 84 ? 15.936 -10.112 -17.214 1.00 57.25 84 SER A N 1
ATOM 660 C CA . SER A 1 84 ? 14.515 -9.883 -16.891 1.00 57.25 84 SER A CA 1
ATOM 661 C C . SER A 1 84 ? 14.209 -10.027 -15.395 1.00 57.25 84 SER A C 1
ATOM 663 O O . SER A 1 84 ? 13.489 -9.203 -14.833 1.00 57.25 84 SER A O 1
ATOM 665 N N . SER A 1 85 ? 14.827 -11.006 -14.729 1.00 55.28 85 SER A N 1
ATOM 666 C CA . SER A 1 85 ? 14.694 -11.241 -13.288 1.00 55.28 85 SER A CA 1
ATOM 667 C C . SER A 1 85 ? 15.378 -10.166 -12.431 1.00 55.28 85 SER A C 1
ATOM 669 O O . SER A 1 85 ? 14.791 -9.706 -11.454 1.00 55.28 85 SER A O 1
ATOM 671 N N . LEU A 1 86 ? 16.576 -9.706 -12.810 1.00 59.03 86 LEU A N 1
ATOM 672 C CA . LEU A 1 86 ? 17.329 -8.679 -12.074 1.00 59.03 86 LEU A CA 1
ATOM 673 C C . LEU A 1 86 ? 16.640 -7.307 -12.113 1.00 59.03 86 LEU A C 1
ATOM 675 O O . LEU A 1 86 ? 16.576 -6.645 -11.077 1.00 59.03 86 LEU A O 1
ATOM 679 N N . TYR A 1 87 ? 16.058 -6.913 -13.256 1.00 62.81 87 TYR A N 1
ATOM 680 C CA . TYR A 1 87 ? 15.288 -5.661 -13.375 1.00 62.81 87 TYR A CA 1
ATOM 681 C C . TYR A 1 87 ? 14.108 -5.617 -12.401 1.00 62.81 87 TYR A C 1
ATOM 683 O O . TYR A 1 87 ? 13.785 -4.577 -11.827 1.00 62.81 87 TYR A O 1
ATOM 691 N N . LEU A 1 88 ? 13.442 -6.759 -12.231 1.00 61.22 88 LEU A N 1
ATOM 692 C CA . LEU A 1 88 ? 12.236 -6.866 -11.424 1.00 61.22 88 LEU A CA 1
ATOM 693 C C . LEU A 1 88 ? 12.565 -6.895 -9.932 1.00 61.22 88 LEU A C 1
ATOM 695 O O . LEU A 1 88 ? 11.813 -6.323 -9.149 1.00 61.22 88 LEU A O 1
ATOM 699 N N . ILE A 1 89 ? 13.695 -7.482 -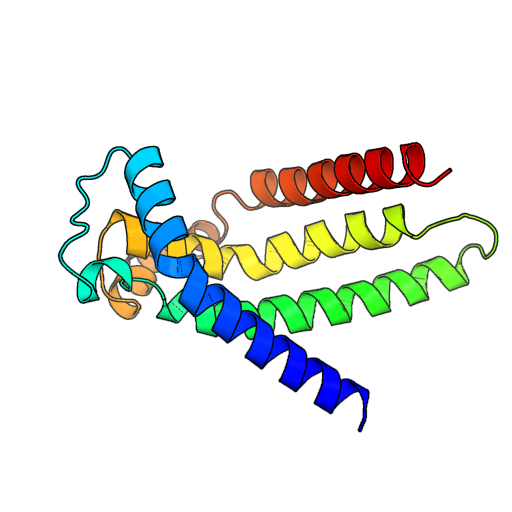9.532 1.00 64.31 89 ILE A N 1
ATOM 700 C CA . ILE A 1 89 ? 14.116 -7.521 -8.124 1.00 64.31 89 ILE A CA 1
ATOM 701 C C . ILE A 1 89 ? 14.451 -6.109 -7.612 1.00 64.31 89 ILE A C 1
ATOM 703 O O . ILE A 1 89 ? 13.908 -5.699 -6.584 1.00 64.31 89 ILE A O 1
ATOM 707 N N . SER A 1 90 ? 15.265 -5.330 -8.339 1.00 64.00 90 SER A N 1
ATOM 708 C CA . SER A 1 90 ? 15.640 -3.965 -7.919 1.00 64.00 90 SER A CA 1
ATOM 709 C C . SER A 1 90 ? 14.440 -3.013 -7.896 1.00 64.00 90 SER A C 1
ATOM 711 O O . SER A 1 90 ? 14.238 -2.274 -6.930 1.00 64.00 90 SER A O 1
ATOM 713 N N . THR A 1 91 ? 13.592 -3.084 -8.922 1.00 65.69 91 THR A N 1
ATOM 714 C CA . THR A 1 91 ? 12.385 -2.254 -9.038 1.00 65.69 91 THR A CA 1
ATOM 715 C C . THR A 1 91 ? 11.387 -2.534 -7.910 1.00 65.69 91 THR A C 1
ATOM 717 O O . THR A 1 91 ? 10.801 -1.606 -7.349 1.00 65.69 91 THR A O 1
ATOM 720 N N . ARG A 1 92 ? 11.199 -3.808 -7.537 1.00 66.25 92 ARG A N 1
ATOM 721 C CA . ARG A 1 92 ? 10.233 -4.211 -6.501 1.00 66.25 92 ARG A CA 1
ATOM 722 C C . ARG A 1 92 ? 10.643 -3.770 -5.100 1.00 66.25 92 ARG A C 1
ATOM 724 O O . ARG A 1 92 ? 9.765 -3.413 -4.318 1.00 66.25 92 ARG A O 1
ATOM 731 N N . GLY A 1 93 ? 11.940 -3.745 -4.791 1.00 69.75 93 GLY A N 1
ATOM 732 C CA . GLY A 1 93 ? 12.434 -3.228 -3.511 1.00 69.75 93 GLY A CA 1
ATOM 733 C C . GLY A 1 93 ? 12.127 -1.738 -3.329 1.00 69.75 93 GLY A C 1
ATOM 734 O O . GLY A 1 93 ? 11.592 -1.335 -2.296 1.00 69.75 93 GLY A O 1
ATOM 735 N N . ILE A 1 94 ? 12.384 -0.930 -4.364 1.00 70.38 94 ILE A N 1
ATOM 736 C CA . ILE A 1 94 ? 12.160 0.526 -4.331 1.00 70.38 94 ILE A CA 1
ATOM 737 C C . ILE A 1 94 ? 10.662 0.858 -4.343 1.00 70.38 94 ILE A C 1
ATOM 739 O O . ILE A 1 94 ? 10.200 1.674 -3.544 1.00 70.38 94 ILE A O 1
ATOM 743 N N . ALA A 1 95 ? 9.877 0.179 -5.186 1.00 68.94 95 ALA A N 1
ATOM 744 C CA . ALA A 1 95 ? 8.422 0.320 -5.184 1.00 68.94 95 ALA A CA 1
ATOM 745 C C . ALA A 1 95 ? 7.819 -0.098 -3.831 1.00 68.94 95 ALA A C 1
ATOM 747 O O . ALA A 1 95 ? 6.922 0.567 -3.313 1.00 68.94 95 ALA A O 1
ATOM 748 N N . GLY A 1 96 ? 8.354 -1.155 -3.212 1.00 70.94 96 GLY A N 1
ATOM 749 C CA . GLY A 1 96 ? 7.990 -1.579 -1.863 1.00 70.94 96 GLY A CA 1
ATOM 750 C C . GLY A 1 96 ? 8.235 -0.490 -0.823 1.00 70.94 96 GLY A C 1
ATOM 751 O O . GLY A 1 96 ? 7.358 -0.221 -0.010 1.00 70.94 96 GLY A O 1
ATOM 752 N N . PHE A 1 97 ? 9.382 0.190 -0.881 1.00 75.75 97 PHE A N 1
ATOM 753 C CA . PHE A 1 97 ? 9.685 1.303 0.019 1.00 75.75 97 PHE A CA 1
ATOM 754 C C . PHE A 1 97 ? 8.708 2.473 -0.159 1.00 75.75 97 PHE A C 1
ATOM 756 O O . PHE A 1 97 ? 8.144 2.954 0.820 1.00 75.75 97 PHE A O 1
ATOM 763 N N . LEU A 1 98 ? 8.430 2.883 -1.397 1.00 74.31 98 LEU A N 1
ATOM 764 C CA . LEU A 1 98 ? 7.533 4.012 -1.680 1.00 74.31 98 LEU A CA 1
ATOM 765 C C . LEU A 1 98 ? 6.070 3.741 -1.311 1.00 74.31 98 LEU A C 1
ATOM 767 O O . LEU A 1 98 ? 5.336 4.663 -0.967 1.00 74.31 98 LEU A O 1
ATOM 771 N N . THR A 1 99 ? 5.648 2.479 -1.358 1.00 76.00 99 THR A N 1
ATOM 772 C CA . THR A 1 99 ? 4.273 2.075 -1.029 1.00 76.00 99 THR A CA 1
ATOM 773 C C . THR A 1 99 ? 4.073 1.764 0.452 1.00 76.00 99 THR A C 1
ATOM 775 O O . THR A 1 99 ? 2.940 1.748 0.923 1.00 76.00 99 THR A O 1
ATOM 778 N N . THR A 1 100 ? 5.145 1.601 1.239 1.00 81.00 100 THR A N 1
ATOM 779 C CA . THR A 1 100 ? 5.042 1.359 2.692 1.00 81.00 100 THR A CA 1
ATOM 780 C C . THR A 1 100 ? 4.121 2.296 3.472 1.00 81.00 100 THR A C 1
ATOM 782 O O . THR A 1 100 ? 3.328 1.754 4.246 1.00 81.00 100 THR A O 1
ATOM 785 N N . PRO A 1 101 ? 4.119 3.631 3.284 1.00 79.19 101 PRO A N 1
ATOM 786 C CA . PRO A 1 101 ? 3.219 4.493 4.047 1.00 79.19 101 PRO A CA 1
ATOM 787 C C . PRO A 1 101 ? 1.742 4.175 3.789 1.00 79.19 101 PRO A C 1
ATOM 789 O O . PRO A 1 101 ? 0.947 4.144 4.728 1.00 79.19 101 PRO A O 1
ATOM 792 N N . VAL A 1 102 ? 1.378 3.890 2.536 1.00 80.19 102 VAL A N 1
ATOM 793 C CA . VAL A 1 102 ? 0.005 3.544 2.145 1.00 80.19 102 VAL A CA 1
ATOM 794 C C . VAL A 1 102 ? -0.434 2.260 2.842 1.00 80.19 102 VAL A C 1
ATOM 796 O O . VAL A 1 102 ? -1.507 2.213 3.442 1.00 80.19 102 VAL A O 1
ATOM 799 N N . ASP A 1 103 ? 0.403 1.227 2.804 1.00 78.12 103 ASP A N 1
ATOM 800 C CA . ASP A 1 103 ? 0.051 -0.075 3.368 1.00 78.12 103 ASP A CA 1
ATOM 801 C C . ASP A 1 103 ? 0.001 -0.070 4.897 1.00 78.12 103 ASP A C 1
ATOM 803 O O . ASP A 1 103 ? -0.837 -0.759 5.488 1.00 78.12 103 ASP A O 1
ATOM 807 N N . VAL A 1 104 ? 0.835 0.746 5.553 1.00 81.44 104 VAL A N 1
ATOM 808 C CA . VAL A 1 104 ? 0.741 0.967 7.004 1.00 81.44 104 VAL A CA 1
ATOM 809 C C . VAL A 1 104 ? -0.589 1.634 7.354 1.00 81.44 104 VAL A C 1
ATOM 811 O O . VAL A 1 104 ? -1.252 1.195 8.297 1.00 81.44 104 VAL A O 1
ATOM 814 N N . ILE A 1 105 ? -1.021 2.641 6.584 1.00 83.00 105 ILE A N 1
ATOM 815 C CA . ILE A 1 105 ? -2.323 3.293 6.790 1.00 83.00 105 ILE A CA 1
ATOM 816 C C . ILE A 1 105 ? -3.469 2.297 6.549 1.00 83.00 105 ILE A C 1
ATOM 818 O O . ILE A 1 105 ? -4.325 2.164 7.425 1.00 83.00 105 ILE A O 1
ATOM 822 N N . LYS A 1 106 ? -3.456 1.548 5.432 1.00 81.25 106 LYS A N 1
ATOM 823 C CA . LYS A 1 106 ? -4.452 0.500 5.117 1.00 81.25 106 LYS A CA 1
ATOM 824 C C . LYS A 1 106 ? -4.583 -0.494 6.273 1.00 81.25 106 LYS A C 1
ATOM 826 O O . LYS A 1 106 ? -5.678 -0.696 6.792 1.00 81.25 106 LYS A O 1
ATOM 831 N N . SER A 1 107 ? -3.463 -1.055 6.725 1.00 79.50 107 SER A N 1
ATOM 832 C CA . SER A 1 107 ? -3.443 -2.060 7.797 1.00 79.50 107 SER A CA 1
ATOM 833 C C . SER A 1 107 ? -3.986 -1.498 9.114 1.00 79.50 107 SER A C 1
ATOM 835 O O . SER A 1 107 ? -4.786 -2.144 9.787 1.00 79.50 107 SER A O 1
ATOM 837 N N . ARG A 1 108 ? -3.614 -0.263 9.475 1.00 81.38 108 ARG A N 1
ATOM 838 C CA . ARG A 1 108 ? -4.120 0.406 10.685 1.00 81.38 108 ARG A CA 1
ATOM 839 C C . ARG A 1 108 ? -5.619 0.687 10.613 1.00 81.38 108 ARG A C 1
ATOM 841 O O . ARG A 1 108 ? -6.304 0.513 11.617 1.00 81.38 108 ARG A O 1
ATOM 848 N N . GLN A 1 109 ? -6.136 1.086 9.454 1.00 81.19 109 GLN A N 1
ATOM 849 C CA . GLN A 1 109 ? -7.574 1.298 9.292 1.00 81.19 109 GLN A CA 1
ATOM 850 C C . GLN A 1 109 ? -8.367 -0.000 9.421 1.00 81.19 109 GLN A C 1
ATOM 852 O O . GLN A 1 109 ? -9.400 0.002 10.084 1.00 81.19 109 GLN A O 1
ATOM 857 N N . ILE A 1 110 ? -7.868 -1.106 8.862 1.00 76.25 110 ILE A N 1
ATOM 858 C CA . ILE A 1 110 ? -8.534 -2.411 8.976 1.00 76.25 110 ILE A CA 1
ATOM 859 C C . ILE A 1 110 ? -8.543 -2.892 10.436 1.00 76.25 110 ILE A C 1
ATOM 861 O O . ILE A 1 110 ? -9.576 -3.346 10.918 1.00 76.25 110 ILE A O 1
ATOM 865 N N . ILE A 1 111 ? -7.427 -2.733 11.160 1.00 79.00 111 ILE A N 1
ATOM 866 C CA . ILE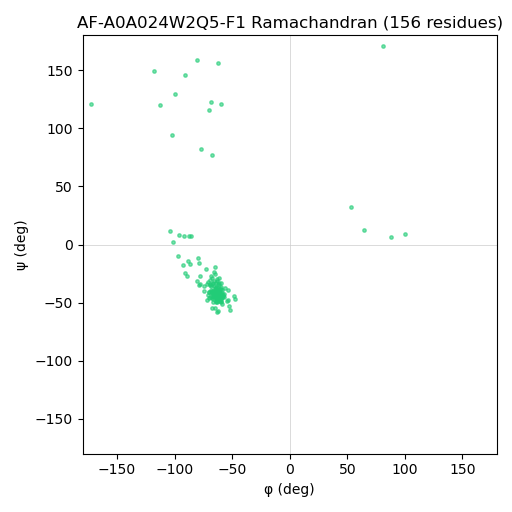 A 1 111 ? -7.285 -3.207 12.549 1.00 79.00 111 ILE A CA 1
ATOM 867 C C . ILE A 1 111 ? -8.103 -2.371 13.537 1.00 79.00 111 ILE A C 1
ATOM 869 O O . ILE A 1 111 ? -8.772 -2.926 14.405 1.00 79.00 111 ILE A O 1
ATOM 873 N N . TYR A 1 112 ? -8.011 -1.042 13.449 1.00 78.94 112 TYR A N 1
ATOM 874 C CA . TYR A 1 112 ? -8.606 -0.139 14.441 1.00 78.94 112 TYR A CA 1
ATOM 875 C C . TYR A 1 112 ? -9.975 0.408 14.022 1.00 78.94 112 TYR A C 1
ATOM 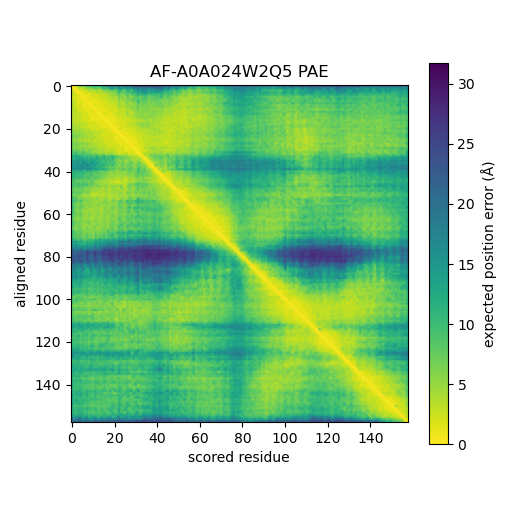877 O O . TYR A 1 112 ? -10.630 1.074 14.820 1.00 78.94 112 TYR A O 1
ATOM 885 N N . GLY A 1 113 ? -10.394 0.191 12.773 1.00 73.75 113 GLY A N 1
ATOM 886 C CA . GLY A 1 113 ? -11.674 0.659 12.240 1.00 73.75 113 GLY A CA 1
ATOM 887 C C . GLY A 1 113 ? -11.830 2.183 12.154 1.00 73.75 113 GLY A C 1
ATOM 888 O O . GLY A 1 113 ? -12.946 2.656 11.947 1.00 73.75 113 GLY A O 1
ATOM 889 N N . LYS A 1 114 ? -10.747 2.957 12.321 1.00 78.56 114 LYS A N 1
ATOM 890 C CA . LYS A 1 114 ? -10.771 4.428 12.389 1.00 78.56 114 LYS A CA 1
ATOM 891 C C . LYS A 1 114 ? -10.851 5.098 11.017 1.00 78.56 114 LYS A C 1
ATOM 893 O O . LYS A 1 114 ? -10.436 4.547 9.991 1.00 78.56 114 LYS A O 1
ATOM 898 N N . SER A 1 115 ? -11.307 6.352 11.017 1.00 80.38 115 SER A N 1
ATOM 899 C CA . SER A 1 115 ? -11.290 7.204 9.825 1.00 80.38 115 SER A CA 1
ATOM 900 C C . SER A 1 115 ? -9.856 7.467 9.337 1.00 80.38 115 SER A C 1
ATOM 902 O O . SER A 1 115 ? -8.887 7.405 10.102 1.00 80.38 115 SER A O 1
ATOM 904 N N . TYR A 1 116 ? -9.708 7.780 8.048 1.00 77.06 116 TYR A N 1
ATOM 905 C CA . TYR A 1 116 ? -8.408 7.992 7.399 1.00 77.06 116 TYR A CA 1
ATOM 906 C C . TYR A 1 116 ? -7.610 9.120 8.071 1.00 77.06 116 TYR A C 1
ATOM 908 O O . TYR A 1 116 ? -6.436 8.959 8.399 1.00 77.06 116 TYR A O 1
ATOM 916 N N . ILE A 1 117 ? -8.277 10.241 8.364 1.00 80.50 117 ILE A N 1
ATOM 917 C CA . ILE A 1 117 ? -7.652 11.428 8.966 1.00 80.50 117 ILE A CA 1
ATOM 918 C C . ILE A 1 117 ? -7.187 11.136 10.397 1.00 80.50 117 ILE A C 1
ATOM 920 O O . ILE A 1 117 ? -6.096 11.540 10.796 1.00 80.50 117 ILE A O 1
ATOM 924 N N . GLU A 1 118 ? -7.997 10.413 11.169 1.00 82.88 118 GLU A N 1
ATOM 925 C CA . GLU A 1 118 ? -7.649 10.010 12.534 1.00 82.88 118 GLU A CA 1
ATOM 926 C C . GLU A 1 118 ? -6.463 9.050 12.547 1.00 82.88 118 GLU A C 1
ATOM 928 O O . GLU A 1 118 ? -5.552 9.206 13.356 1.00 82.88 118 GLU A O 1
ATOM 933 N N . THR A 1 119 ? -6.430 8.110 11.601 1.00 82.19 119 THR A N 1
ATOM 934 C CA . THR A 1 119 ? -5.331 7.151 11.453 1.00 82.19 119 THR A CA 1
ATOM 935 C C . THR A 1 119 ? -4.019 7.858 11.125 1.00 82.19 119 THR A C 1
ATOM 937 O O . THR A 1 119 ? -2.999 7.567 11.745 1.00 82.19 119 THR A O 1
ATOM 940 N N . ILE A 1 120 ? -4.036 8.839 10.216 1.00 82.50 120 ILE A N 1
ATOM 941 C CA . ILE A 1 120 ? -2.851 9.653 9.909 1.00 82.50 120 ILE A CA 1
ATOM 942 C C . ILE A 1 120 ? -2.399 10.443 11.134 1.00 82.50 120 ILE A C 1
ATOM 944 O O . ILE A 1 120 ? -1.209 10.438 11.448 1.00 82.50 120 ILE A O 1
ATOM 948 N N . LYS A 1 121 ? -3.328 11.095 11.845 1.00 83.62 121 LYS A N 1
ATOM 949 C CA . LYS A 1 121 ? -3.004 11.843 13.069 1.00 83.62 121 LYS A CA 1
ATOM 950 C C . LYS A 1 121 ? -2.382 10.934 14.127 1.00 83.62 121 LYS A C 1
ATOM 952 O O . LYS A 1 121 ? -1.391 11.316 14.741 1.00 83.62 121 LYS A O 1
ATOM 957 N N . ASP A 1 122 ? -2.915 9.730 14.313 1.00 84.94 122 ASP A N 1
ATOM 958 C CA . ASP A 1 122 ? -2.391 8.767 15.282 1.00 84.94 122 ASP A CA 1
ATOM 959 C C . ASP A 1 122 ? -1.017 8.215 14.884 1.00 84.94 122 ASP A C 1
ATOM 961 O O . ASP A 1 122 ? -0.147 8.080 15.744 1.00 84.94 122 ASP A O 1
ATOM 965 N N . ILE A 1 123 ? -0.776 7.942 13.598 1.00 82.88 123 ILE A N 1
ATOM 966 C CA . ILE A 1 123 ? 0.553 7.522 13.125 1.00 82.88 123 ILE A CA 1
ATOM 967 C C . ILE A 1 123 ? 1.555 8.677 13.265 1.00 82.88 123 ILE A C 1
ATOM 969 O O . ILE A 1 123 ? 2.679 8.461 13.716 1.00 82.88 123 ILE A O 1
ATOM 973 N N . SER A 1 124 ? 1.132 9.908 12.964 1.00 84.06 124 SER A N 1
ATOM 974 C CA . SER A 1 124 ? 1.967 11.106 13.077 1.00 84.06 124 SER A CA 1
ATOM 975 C C . SER A 1 124 ? 2.406 11.398 14.514 1.00 84.06 124 SER A C 1
ATOM 977 O O . SER A 1 124 ? 3.499 11.933 14.699 1.00 84.06 124 SER A O 1
ATOM 979 N N . LYS A 1 125 ? 1.620 11.019 15.535 1.00 84.88 125 LYS A N 1
ATOM 980 C CA . LYS A 1 125 ? 2.038 11.114 16.952 1.00 84.88 125 LYS A CA 1
ATOM 981 C C . LYS A 1 125 ? 3.268 10.253 17.257 1.00 84.88 125 LYS A C 1
ATOM 983 O O . LYS A 1 125 ? 4.047 10.596 18.136 1.00 84.88 125 LYS A O 1
ATOM 988 N N . GLY A 1 126 ? 3.457 9.154 16.526 1.00 76.88 126 GLY A N 1
ATOM 989 C CA . GLY A 1 126 ? 4.637 8.290 16.618 1.00 76.88 126 GLY A CA 1
ATOM 990 C C . GLY A 1 126 ? 5.819 8.737 15.748 1.00 76.88 126 GLY A C 1
ATOM 991 O O . GLY A 1 126 ? 6.778 7.975 15.612 1.00 76.88 126 GLY A O 1
ATOM 992 N N . GLY A 1 127 ? 5.747 9.916 15.119 1.00 84.75 127 GLY A N 1
ATOM 993 C CA . GLY A 1 127 ? 6.782 10.469 14.243 1.00 84.75 127 GLY A CA 1
ATOM 994 C C . GLY A 1 127 ? 6.776 9.921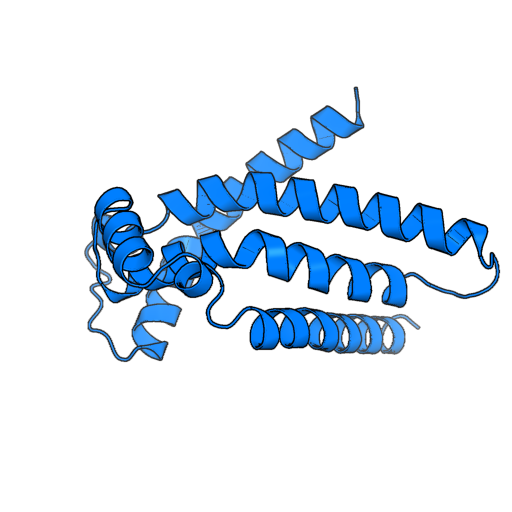 12.809 1.00 84.75 127 GLY A C 1
ATOM 995 O O . GLY A 1 127 ? 6.102 8.944 12.484 1.00 84.75 127 GLY A O 1
ATOM 996 N N . PHE A 1 128 ? 7.574 10.543 11.934 1.00 74.62 128 PHE A N 1
ATOM 997 C CA . PHE A 1 128 ? 7.630 10.217 10.500 1.00 74.62 128 PHE A CA 1
ATOM 998 C C . PHE A 1 128 ? 8.084 8.773 10.217 1.00 74.62 128 PHE A C 1
ATOM 1000 O O . PHE A 1 128 ? 7.550 8.117 9.325 1.00 74.62 128 PHE A O 1
ATOM 1007 N N . LEU A 1 129 ? 8.997 8.221 11.029 1.00 75.94 129 LEU A N 1
ATOM 1008 C CA . LEU A 1 129 ? 9.436 6.824 10.891 1.00 75.94 129 LEU A CA 1
ATOM 1009 C C . LEU A 1 129 ? 8.318 5.806 11.167 1.00 75.94 129 LEU A C 1
ATOM 1011 O O . LEU A 1 129 ? 8.417 4.665 10.717 1.00 75.94 129 LEU A O 1
ATOM 1015 N N . SER A 1 130 ? 7.240 6.188 11.863 1.00 78.44 130 SER A N 1
ATOM 1016 C CA . SER A 1 130 ? 6.129 5.268 12.125 1.00 78.44 130 SER A CA 1
ATOM 1017 C C . SER A 1 130 ? 5.377 4.855 10.855 1.00 78.44 130 SER A C 1
ATOM 1019 O O . SER A 1 130 ? 4.821 3.758 10.831 1.00 78.44 130 SER A O 1
ATOM 1021 N N . PHE A 1 131 ? 5.429 5.660 9.787 1.00 78.56 131 PHE A N 1
ATOM 1022 C CA . PHE A 1 131 ? 4.882 5.308 8.469 1.00 78.56 131 PHE A CA 1
ATOM 1023 C C . PHE A 1 131 ? 5.718 4.262 7.720 1.00 78.56 131 PHE A C 1
ATOM 1025 O O . PHE A 1 131 ? 5.199 3.577 6.847 1.00 78.56 131 PHE A O 1
ATOM 1032 N N . TYR A 1 132 ? 6.992 4.108 8.082 1.00 79.62 132 TYR A N 1
ATOM 1033 C CA . TYR A 1 132 ? 7.924 3.171 7.450 1.00 79.62 132 TYR A CA 1
ATOM 1034 C C . TYR A 1 132 ? 8.177 1.924 8.310 1.00 79.62 132 TYR A C 1
ATOM 1036 O O . TYR A 1 132 ? 9.081 1.136 8.023 1.00 79.62 132 TYR A O 1
ATOM 1044 N N . LYS A 1 133 ? 7.386 1.697 9.370 1.00 78.75 133 LYS A N 1
ATOM 1045 C CA . LYS A 1 133 ? 7.509 0.483 10.191 1.00 78.75 133 LYS A CA 1
ATOM 1046 C C . LYS A 1 133 ? 7.277 -0.761 9.331 1.00 78.75 133 LYS A C 1
ATOM 1048 O O . LYS A 1 133 ? 6.216 -0.929 8.742 1.00 78.75 133 LYS A O 1
ATOM 1053 N N . GLY A 1 134 ? 8.283 -1.636 9.280 1.00 76.62 134 GLY A N 1
ATOM 1054 C CA . GLY A 1 134 ? 8.253 -2.864 8.479 1.00 76.62 134 GLY A CA 1
ATOM 1055 C C . GLY A 1 134 ? 8.734 -2.705 7.032 1.00 76.62 134 GLY A C 1
ATOM 1056 O O . GLY A 1 134 ? 8.658 -3.673 6.275 1.00 76.62 134 GLY A O 1
ATOM 1057 N N . CYS A 1 135 ? 9.266 -1.537 6.640 1.00 79.69 135 CYS A N 1
ATOM 1058 C CA . CYS A 1 135 ? 9.742 -1.301 5.273 1.00 79.69 135 CYS A CA 1
ATOM 1059 C C . CYS A 1 135 ? 10.818 -2.300 4.827 1.00 79.69 135 CYS A C 1
ATOM 1061 O O . CYS A 1 135 ? 10.718 -2.841 3.729 1.00 79.69 135 CYS A O 1
ATOM 1063 N N . TYR A 1 136 ? 11.782 -2.617 5.696 1.00 75.38 136 TYR A N 1
ATOM 1064 C CA . TYR A 1 136 ? 12.848 -3.575 5.400 1.00 75.38 136 TYR A CA 1
ATOM 1065 C C . TYR A 1 136 ? 12.303 -4.986 5.172 1.00 75.38 136 TYR A C 1
ATOM 1067 O O . TYR A 1 136 ? 12.585 -5.588 4.143 1.00 75.38 136 TYR A O 1
ATOM 1075 N N . VAL A 1 137 ? 11.452 -5.481 6.079 1.00 80.19 137 VAL A N 1
ATOM 1076 C CA . VAL A 1 137 ? 10.839 -6.817 5.970 1.00 80.19 137 VAL A CA 1
ATOM 1077 C C . VAL A 1 137 ? 10.043 -6.938 4.671 1.00 80.19 137 VAL A C 1
ATOM 1079 O O . VAL A 1 137 ? 10.140 -7.941 3.962 1.00 80.19 137 VAL A O 1
ATOM 1082 N N . ARG A 1 138 ? 9.300 -5.887 4.311 1.00 75.88 138 ARG A N 1
ATOM 1083 C CA . ARG A 1 138 ? 8.522 -5.855 3.075 1.00 75.88 138 ARG A CA 1
ATOM 1084 C C . ARG A 1 138 ? 9.394 -5.794 1.825 1.00 75.88 138 ARG A C 1
ATOM 1086 O O . ARG A 1 138 ? 9.120 -6.519 0.870 1.00 75.88 138 ARG A O 1
ATOM 1093 N N . ALA A 1 139 ? 10.420 -4.946 1.814 1.00 74.94 139 ALA A N 1
ATOM 1094 C CA . ALA A 1 139 ? 11.350 -4.853 0.695 1.00 74.94 139 ALA A CA 1
ATOM 1095 C C . ALA A 1 139 ? 12.033 -6.207 0.454 1.00 74.94 139 ALA A C 1
ATOM 1097 O O . ALA A 1 139 ? 12.037 -6.697 -0.674 1.00 74.94 139 ALA A O 1
ATOM 1098 N N . SER A 1 140 ? 12.498 -6.869 1.518 1.00 77.25 140 SER A N 1
ATOM 1099 C CA . SER A 1 140 ? 13.055 -8.221 1.442 1.00 77.25 140 SER A CA 1
ATOM 1100 C C . SER A 1 140 ? 12.039 -9.226 0.892 1.00 77.25 140 SER A C 1
ATOM 1102 O O . SER A 1 140 ? 12.358 -9.945 -0.053 1.00 77.25 140 SER A O 1
ATOM 1104 N N . TYR A 1 141 ? 10.804 -9.242 1.406 1.00 79.12 141 TYR A N 1
ATOM 1105 C CA . TYR A 1 141 ? 9.746 -10.134 0.915 1.00 79.12 141 TYR A CA 1
ATOM 1106 C C . TYR A 1 141 ? 9.470 -9.950 -0.585 1.00 79.12 141 TYR A C 1
ATOM 1108 O O . TYR A 1 141 ? 9.380 -10.926 -1.328 1.00 79.12 141 TYR A O 1
ATOM 1116 N N . LEU A 1 142 ? 9.377 -8.704 -1.055 1.00 74.62 142 LEU A N 1
ATOM 1117 C CA . LEU A 1 142 ? 9.112 -8.406 -2.463 1.00 74.62 142 LEU A CA 1
ATOM 1118 C C . LEU A 1 142 ? 10.275 -8.795 -3.383 1.00 74.62 142 LEU A C 1
ATOM 1120 O O . LEU A 1 142 ? 10.019 -9.253 -4.504 1.00 74.62 142 LEU A O 1
ATOM 1124 N N . CYS A 1 143 ? 11.514 -8.642 -2.909 1.00 72.94 143 CYS A N 1
ATOM 1125 C CA . CYS A 1 143 ? 12.723 -9.067 -3.611 1.00 72.94 143 CYS A CA 1
ATOM 1126 C C . CYS A 1 143 ? 12.811 -10.598 -3.711 1.00 72.94 143 CYS A C 1
ATOM 1128 O O . CYS A 1 143 ? 12.889 -11.136 -4.817 1.00 72.94 143 CYS A O 1
ATOM 1130 N N . PHE A 1 144 ? 12.738 -11.312 -2.581 1.00 78.38 144 PHE A N 1
ATOM 1131 C CA . PHE A 1 144 ? 12.844 -12.777 -2.555 1.00 78.38 144 PHE A CA 1
ATOM 1132 C C . PHE A 1 144 ? 11.650 -13.457 -3.229 1.00 78.38 144 PHE A C 1
ATOM 1134 O O . PHE A 1 144 ? 11.837 -14.379 -4.020 1.00 78.38 144 PHE A O 1
ATOM 1141 N N . GLY A 1 145 ? 10.429 -12.970 -2.990 1.00 77.00 145 GLY A N 1
ATOM 1142 C CA . GLY A 1 145 ? 9.226 -13.498 -3.632 1.00 77.00 145 GLY A CA 1
ATOM 1143 C C . GLY A 1 145 ? 9.263 -13.342 -5.153 1.00 77.00 145 GLY A C 1
ATOM 1144 O O . GLY A 1 145 ? 8.896 -14.266 -5.876 1.00 77.00 145 GLY A O 1
ATOM 1145 N N . GLY A 1 146 ? 9.776 -12.208 -5.650 1.00 72.00 146 GLY A N 1
ATOM 1146 C CA . GLY A 1 146 ? 10.007 -12.012 -7.082 1.00 72.00 146 GLY A CA 1
ATOM 1147 C C . GLY A 1 146 ? 11.013 -13.018 -7.647 1.00 72.00 146 GLY A C 1
ATOM 1148 O O . GLY A 1 146 ? 10.755 -13.630 -8.681 1.00 72.00 146 GLY A O 1
ATOM 1149 N N . MET A 1 147 ? 12.124 -13.239 -6.942 1.00 73.44 147 MET A N 1
ATOM 1150 C CA . MET A 1 147 ? 13.163 -14.181 -7.362 1.00 73.44 147 MET A CA 1
ATOM 1151 C C . MET A 1 147 ? 12.643 -15.623 -7.453 1.00 73.44 147 MET A C 1
ATOM 1153 O O . MET A 1 147 ? 12.905 -16.301 -8.445 1.00 73.44 147 MET A O 1
ATOM 1157 N N . ILE A 1 148 ? 11.863 -16.072 -6.465 1.00 80.06 148 ILE A N 1
ATOM 1158 C CA . ILE A 1 148 ? 11.280 -17.422 -6.444 1.00 80.06 148 ILE A CA 1
ATOM 1159 C C . ILE A 1 148 ? 10.261 -17.590 -7.572 1.00 80.06 148 ILE A C 1
ATOM 1161 O O . ILE A 1 148 ? 10.321 -18.582 -8.297 1.00 80.06 148 ILE A O 1
ATOM 1165 N N . PHE A 1 149 ? 9.355 -16.623 -7.754 1.00 77.25 149 PHE A N 1
ATOM 1166 C CA . PHE A 1 149 ? 8.328 -16.692 -8.794 1.00 77.25 149 PHE A CA 1
ATOM 1167 C C . PHE A 1 149 ? 8.950 -16.808 -10.188 1.00 77.25 149 PHE A C 1
ATOM 1169 O O . PHE A 1 149 ? 8.632 -17.740 -10.920 1.00 77.25 149 PHE A O 1
ATOM 1176 N N . PHE A 1 150 ? 9.890 -15.921 -10.533 1.00 69.50 150 PHE A N 1
ATOM 1177 C CA . PHE A 1 150 ? 10.569 -15.975 -11.831 1.00 69.50 150 PHE A CA 1
ATOM 1178 C C . PHE A 1 150 ? 11.476 -17.197 -11.979 1.00 69.50 150 PHE A C 1
ATOM 1180 O O . PHE A 1 150 ? 11.575 -17.739 -13.079 1.00 69.50 150 PHE A O 1
ATOM 1187 N N . GLY A 1 151 ? 12.104 -17.652 -10.890 1.00 75.44 151 GLY A N 1
ATOM 1188 C CA . GLY A 1 151 ? 12.867 -18.898 -10.872 1.00 75.44 151 GLY A CA 1
ATOM 1189 C C . GLY A 1 151 ? 11.998 -20.105 -11.230 1.00 75.44 151 GLY A C 1
ATOM 1190 O O . GLY A 1 151 ? 12.366 -20.881 -12.107 1.00 75.44 151 GLY A O 1
ATOM 1191 N N . CYS A 1 152 ? 10.811 -20.211 -10.627 1.00 79.56 152 CYS A N 1
ATOM 1192 C CA . CYS A 1 152 ? 9.849 -21.270 -10.938 1.00 79.56 152 CYS A CA 1
ATOM 1193 C C . CYS A 1 152 ? 9.313 -21.140 -12.366 1.00 79.56 152 CYS A C 1
ATOM 1195 O O . CYS A 1 152 ? 9.263 -22.120 -13.100 1.00 79.56 152 CYS A O 1
ATOM 1197 N N . LEU A 1 153 ? 8.949 -19.930 -12.790 1.00 78.94 153 LEU A N 1
ATOM 1198 C CA . LEU A 1 153 ? 8.381 -19.697 -14.119 1.00 78.94 153 LEU A CA 1
ATOM 1199 C C . LEU A 1 153 ? 9.368 -20.092 -15.223 1.00 78.94 153 LEU A C 1
ATOM 1201 O O . LEU A 1 153 ? 8.992 -20.758 -16.178 1.00 78.94 153 LEU A O 1
ATOM 1205 N N . ARG A 1 154 ? 10.653 -19.770 -15.043 1.00 70.69 154 ARG A N 1
ATOM 1206 C CA . ARG A 1 154 ? 11.727 -20.187 -15.953 1.00 70.69 154 ARG A CA 1
ATOM 1207 C C . ARG A 1 154 ? 12.004 -21.692 -15.917 1.00 70.69 154 ARG A C 1
ATOM 1209 O O . ARG A 1 154 ? 12.491 -22.223 -16.903 1.00 70.69 154 ARG A O 1
ATOM 1216 N N . PHE A 1 155 ? 11.727 -22.365 -14.804 1.00 77.81 155 PHE A N 1
ATOM 1217 C CA . PHE A 1 155 ? 11.853 -23.819 -14.706 1.00 77.81 155 PHE A CA 1
ATOM 1218 C C . PHE A 1 155 ? 10.721 -24.549 -15.448 1.00 77.81 155 PHE A C 1
ATOM 1220 O O . PHE A 1 155 ? 10.956 -25.599 -16.036 1.00 77.81 155 PHE A O 1
ATOM 1227 N N . PHE A 1 156 ? 9.506 -23.990 -15.436 1.00 80.88 156 PHE A N 1
ATOM 1228 C CA . PHE A 1 156 ? 8.331 -24.595 -16.076 1.00 80.88 156 PHE A CA 1
ATOM 1229 C C . PHE A 1 156 ? 8.104 -24.159 -17.530 1.00 80.88 156 PHE A C 1
ATOM 1231 O O . PHE A 1 156 ? 7.490 -24.907 -18.288 1.00 80.88 156 PHE A O 1
ATOM 1238 N N . SER A 1 157 ? 8.595 -22.989 -17.944 1.00 72.25 157 SER A N 1
ATOM 1239 C CA . SER A 1 157 ? 8.709 -22.631 -19.362 1.00 72.25 157 SER A CA 1
ATOM 1240 C C . SER A 1 157 ? 9.918 -23.345 -19.969 1.00 72.25 157 SER A C 1
ATOM 1242 O O . SER A 1 157 ? 11.004 -22.770 -20.041 1.00 72.25 157 SER A O 1
ATOM 1244 N N . PHE A 1 158 ? 9.714 -24.608 -20.347 1.00 55.16 158 PHE A N 1
ATOM 1245 C CA . PHE A 1 158 ? 10.583 -25.335 -21.275 1.00 55.16 158 PHE A CA 1
ATOM 1246 C C . PHE A 1 158 ? 10.474 -24.760 -22.692 1.00 55.16 158 PHE A C 1
ATOM 1248 O O . PHE A 1 158 ? 9.351 -24.351 -23.073 1.00 55.16 158 PHE A O 1
#

Solvent-accessible surface area (backbone atoms only — not comparable to full-atom values): 8582 Å² total; per-residue (Å²): 113,67,70,60,52,54,50,51,54,48,40,53,52,48,44,51,51,48,65,70,45,37,50,58,54,45,53,53,49,28,61,76,68,74,47,94,78,62,87,87,41,66,75,63,40,54,48,44,49,66,46,48,56,66,36,50,47,58,41,52,52,47,34,52,52,40,36,54,50,41,49,51,64,49,50,79,73,51,84,85,60,93,48,72,64,60,36,50,30,60,24,34,29,53,35,36,49,74,36,26,47,40,51,48,51,27,53,49,21,56,75,69,68,50,57,71,69,59,49,50,55,59,41,51,75,64,36,80,66,51,38,47,68,60,32,66,64,47,19,50,49,42,26,53,52,46,51,51,53,52,52,50,50,59,67,70,59,119

Foldseek 3Di:
DVVVVVLVVVLVVQLVVCVVCQLVVLVVLCVVVVHDDDPPDVVLSCFLSVLVSVLSSVLSVQLVVQLVVLVVVVCVVDVPDPCPLVSQLVSQLVSLQVSQLSVLLSSQCSRVVDDSVVSVVVQCVVPPCSSCVCSVVRSVCRNVVSNVVVVVVVVPPD

Sequence (158 aa):
MEHLKNLITGAISGAIVDAVLFPIDYIKTNIQTNNSFSIYDPRKLYNGILPTLIGTVPASAFFYCFYELSKKLLTDYNANINKSSLYLISTRGIAGFLTTPVDVIKSRQIIYGKSYIETIKDISKGGFLSFYKGCYVRASYLCFGGMIFFGCLRFFSF

Nearest PDB structures (foldseek):
  4c9q-assembly1_A  TM=7.003E-01  e=2.254E-03  Saccharomyces cerevisiae
  4c9j-assembly2_B  TM=6.804E-01  e=1.572E-02  Saccharomyces cerevisiae

Secondary structure (DSSP, 8-state):
-HHHHHHHHHHHHHHHHHHHHHHHHHHHHHHHTT----SS-HHHHTTTHHHHHHHHHHHHHHHHHHHHHHHHHHHTT-TTS--HHHHHHHHHHHHHHHHHHHHHHHHHHHHH---HHHHHHHHHHT-GGGGGTTHHHHHHHHHHHHHHHHHHHHHH--

InterPro domains:
  IPR018108 Mitochondrial carrier protein, transmembrane region [PF00153] (4-77)
  IPR018108 Mitochondrial carrier protein, transmembrane region [PF00153] (93-154)
  IPR018108 Mitochondrial carrier protein, transmembrane region [PS50920] (1-73)
  IPR023395 Mitochondrial carrier protein domain superfamily [G3DSA:1.50.40.10] (1-157)
  IPR023395 Mitochondrial carrier protein domain superfamily [SSF103506] (3-154)

Organism: NCBI:txid1036725

pLDDT: mean 75.93, std 8.27, range [49.84, 89.31]

Mean predicted aligned error: 9.06 Å